Protein AF-A0A7I8JFH0-F1 (afdb_monomer)

Organism: Spirodela intermedia (NCBI:txid51605)

Solvent-accessible surface area (backbone atoms only — not comparable to full-atom values): 8106 Å² total; per-residue (Å²): 132,79,68,86,69,37,62,52,88,82,64,81,84,86,58,100,65,55,44,38,25,31,38,61,36,78,40,70,66,58,52,53,46,24,68,74,68,25,50,64,73,68,52,59,58,54,55,73,73,48,65,92,82,71,81,42,44,40,34,38,38,36,30,33,53,36,89,57,88,92,48,84,50,47,39,46,31,40,32,38,46,77,76,81,81,81,85,65,54,41,66,42,39,79,53,87,42,65,53,77,83,42,57,84,42,61,30,75,96,51,86,56,37,38,57,82,73,56,53,65,66,33,72,44,79,64,49,72,66,52,64,75,75,109

Secondary structure (DSSP, 8-state):
--GGGSS-TT-----TT-EEEEEEES-HHHHHHHHHH---HHHHHHHHTS-TT----EEEEEEE-B-STTS-B-BEEEEEE--SS----EEEE----BGGGGTT-EEGGGTTEEGGGPPTT-B-TTHHHHHT--

Foldseek 3Di:
DPPCQAPDPPDDPDFPDEWEWEAEAQDPVVVVCCQVVLDDPLVVVLVVPDDDPPQHKYKYWYWHQYPDPPDGQIFTFIWIDRDD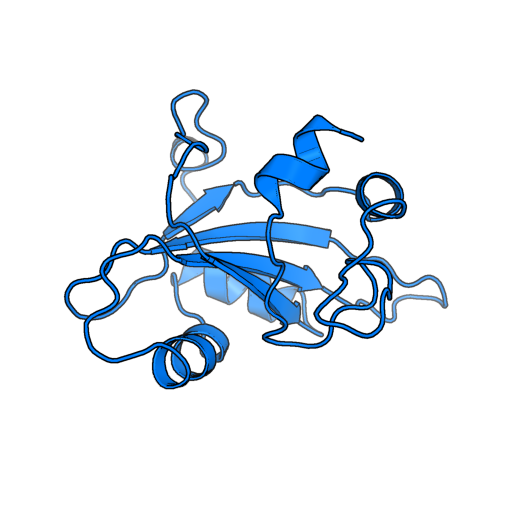DDDGIHGHHDDGDGCVLQQPQFDPVPVRHGPVPDDHGDIRPPVVVSNVVD

pLDDT: mean 72.43, std 14.59, range [30.56, 93.5]

Radius of gyration: 14.54 Å; Cα contacts (8 Å, |Δi|>4): 215; chains: 1; bounding box: 34×39×38 Å

Nearest PDB structures (foldseek):
  6zot-assembly1_A  TM=7.419E-01  e=1.649E-10  Homo sapiens
  7yyj-assembly2_B  TM=7.504E-01  e=2.585E-10  Homo sapiens
  7yyf-assembly2_B  TM=7.480E-01  e=3.134E-10  Homo sapiens
  7yz8-assembly5_E  TM=7.575E-01  e=6.770E-10  Homo sapiens
  7yyj-assembly1_A  TM=7.534E-01  e=7.697E-10  Homo sapiens

Mean predicted aligned error: 8.93 Å

InterPro domains:
  IPR007275 YTH domain [PF04146] (18-125)
  IPR007275 YTH domain [PS50882] (18-134)
  IPR007275 YTH domain [cd21134] (19-124)
  IPR045168 YTH domain containing protein [PTHR12357] (2-124)

Sequence (134 aa):
MNRDRYNRSDFRIEYKQAKFFMIKSFSEDDIHKSIKYNLDAAFCEVEARLDKGTKCPIFLLFSVNVWASGSQKDYEFLATRQVAWVLPVKWHIIKDIPNVLFSNILLENNDNKRVTASRDTQEVANFLTRLRLS

Structure (mmCIF, N/CA/C/O backbone):
data_AF-A0A7I8JFH0-F1
#
_entry.id   AF-A0A7I8JFH0-F1
#
loop_
_atom_site.group_PDB
_atom_site.id
_atom_site.type_symbol
_atom_site.label_atom_id
_atom_site.label_alt_id
_atom_site.label_comp_id
_atom_site.label_asym_id
_atom_site.label_entity_id
_atom_site.label_seq_id
_atom_site.pdbx_PDB_ins_code
_atom_site.Cartn_x
_atom_site.Cartn_y
_atom_site.Cartn_z
_atom_site.occupancy
_atom_site.B_iso_or_equiv
_atom_site.auth_seq_id
_atom_site.auth_comp_id
_atom_site.auth_asym_id
_atom_site.auth_atom_id
_atom_site.pdbx_PDB_model_num
ATOM 1 N N . MET A 1 1 ? 0.623 -22.885 -3.667 1.00 59.12 1 MET A N 1
ATOM 2 C CA . MET A 1 1 ? -0.209 -21.806 -3.086 1.00 59.12 1 MET A CA 1
ATOM 3 C C . MET A 1 1 ? -1.646 -22.023 -3.521 1.00 59.12 1 MET A C 1
ATOM 5 O O . MET A 1 1 ? -1.865 -22.216 -4.709 1.00 59.12 1 MET A O 1
ATOM 9 N N . ASN A 1 2 ? -2.603 -22.033 -2.592 1.00 63.22 2 ASN A N 1
ATOM 10 C CA . ASN A 1 2 ? -4.025 -22.046 -2.940 1.00 63.22 2 ASN A CA 1
ATOM 11 C C . ASN A 1 2 ? -4.413 -20.624 -3.394 1.00 63.22 2 ASN A C 1
ATOM 13 O O . ASN A 1 2 ? -4.383 -19.702 -2.578 1.00 63.22 2 ASN A O 1
ATOM 17 N N . ARG A 1 3 ? -4.691 -20.446 -4.694 1.00 64.12 3 ARG A N 1
ATOM 18 C CA . ARG A 1 3 ? -4.947 -19.131 -5.311 1.00 64.12 3 ARG A CA 1
ATOM 19 C C . ARG A 1 3 ? -6.308 -18.542 -4.926 1.00 64.12 3 ARG A C 1
ATOM 21 O O . ARG A 1 3 ? -6.442 -17.324 -4.939 1.00 64.12 3 ARG A O 1
ATOM 28 N N . ASP A 1 4 ? -7.253 -19.368 -4.482 1.00 70.69 4 ASP A N 1
ATOM 29 C CA . ASP A 1 4 ? -8.634 -18.967 -4.161 1.00 70.69 4 ASP A CA 1
ATOM 30 C C . ASP A 1 4 ? -8.729 -18.104 -2.889 1.00 70.69 4 ASP A C 1
ATOM 32 O O . ASP A 1 4 ? -9.782 -17.569 -2.540 1.00 70.69 4 ASP A O 1
ATOM 36 N N . ARG A 1 5 ? -7.614 -17.965 -2.161 1.00 72.75 5 ARG A N 1
ATOM 37 C CA . ARG A 1 5 ? -7.520 -17.166 -0.932 1.00 72.75 5 ARG A CA 1
ATOM 38 C C . ARG A 1 5 ? -7.247 -15.684 -1.186 1.00 72.75 5 ARG A C 1
ATOM 40 O O . ARG A 1 5 ? -7.473 -14.882 -0.279 1.00 72.75 5 ARG A O 1
ATOM 47 N N . TYR A 1 6 ? -6.771 -15.330 -2.376 1.00 78.56 6 TYR A N 1
ATOM 48 C CA . TYR A 1 6 ? -6.353 -13.976 -2.737 1.00 78.56 6 TYR A CA 1
ATOM 49 C C . TYR A 1 6 ? -7.298 -13.380 -3.779 1.00 78.56 6 TYR A C 1
ATOM 51 O O . TYR A 1 6 ? -8.026 -14.102 -4.452 1.00 78.56 6 TYR A O 1
ATOM 59 N N . ASN A 1 7 ? -7.273 -12.056 -3.933 1.00 79.50 7 ASN A N 1
ATOM 60 C CA . ASN A 1 7 ? -8.049 -11.324 -4.937 1.00 79.50 7 ASN A CA 1
ATOM 61 C C . ASN A 1 7 ? -9.562 -11.577 -4.855 1.00 79.50 7 ASN A C 1
ATOM 63 O O . ASN A 1 7 ? -10.266 -11.515 -5.863 1.00 79.50 7 ASN A O 1
ATOM 67 N N . ARG A 1 8 ? -10.062 -11.871 -3.651 1.00 80.44 8 ARG A N 1
ATOM 68 C CA . ARG A 1 8 ? -11.476 -12.153 -3.430 1.00 80.44 8 ARG A CA 1
ATOM 69 C C . ARG A 1 8 ? -12.330 -10.920 -3.729 1.00 80.44 8 ARG A C 1
ATOM 71 O O . ARG A 1 8 ? -12.034 -9.832 -3.242 1.00 80.44 8 ARG A O 1
ATOM 78 N N . SER A 1 9 ? -13.414 -11.105 -4.479 1.00 77.69 9 SER A N 1
ATOM 79 C CA . SER A 1 9 ? -14.341 -10.025 -4.848 1.00 77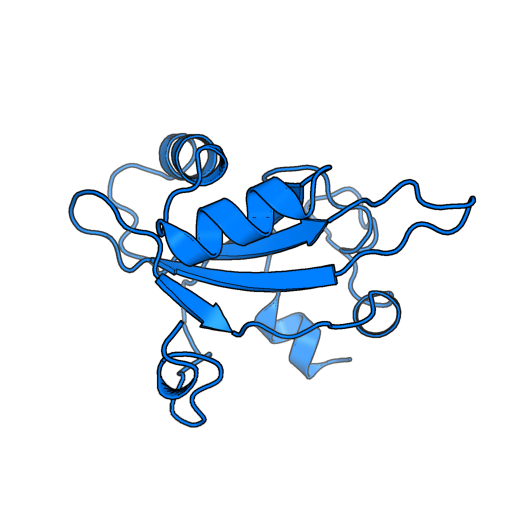.69 9 SER A CA 1
ATOM 80 C C . SER A 1 9 ? -15.095 -9.431 -3.655 1.00 77.69 9 SER A C 1
ATOM 82 O O . SER A 1 9 ? -15.523 -8.285 -3.716 1.00 77.69 9 SER A O 1
ATOM 84 N N . ASP A 1 10 ? -15.236 -10.183 -2.560 1.00 79.62 10 ASP A N 1
ATOM 85 C CA . ASP A 1 10 ? -15.881 -9.739 -1.319 1.00 79.62 10 ASP A CA 1
ATOM 86 C C . ASP A 1 10 ? -14.917 -9.042 -0.345 1.00 79.62 10 ASP A C 1
ATOM 88 O O . ASP A 1 10 ? -15.278 -8.744 0.798 1.00 79.62 10 ASP A O 1
ATOM 92 N N . PHE A 1 11 ? -13.680 -8.772 -0.772 1.00 75.88 11 PHE A N 1
ATOM 93 C CA . PHE A 1 11 ? -12.732 -8.026 0.038 1.00 75.88 11 PHE A CA 1
ATOM 94 C C . PHE A 1 11 ? -13.197 -6.579 0.224 1.00 75.88 11 PHE A C 1
ATOM 96 O O . PHE A 1 11 ? -13.245 -5.782 -0.712 1.00 75.88 11 PHE A O 1
ATOM 103 N N . ARG A 1 12 ? -13.534 -6.234 1.469 1.00 70.19 12 ARG A N 1
ATOM 104 C CA . ARG A 1 12 ? -13.920 -4.873 1.836 1.00 70.19 12 ARG A CA 1
ATOM 105 C C . ARG A 1 12 ? -12.693 -3.974 1.784 1.00 70.19 12 ARG A C 1
ATOM 107 O O . ARG A 1 12 ? -11.687 -4.286 2.404 1.00 70.19 12 ARG A O 1
ATOM 114 N N . ILE A 1 13 ? -12.816 -2.851 1.087 1.00 66.25 13 ILE A N 1
ATOM 115 C CA . ILE A 1 13 ? -11.789 -1.802 1.025 1.00 66.25 13 ILE A CA 1
ATOM 116 C C . ILE A 1 13 ? -12.214 -0.529 1.760 1.00 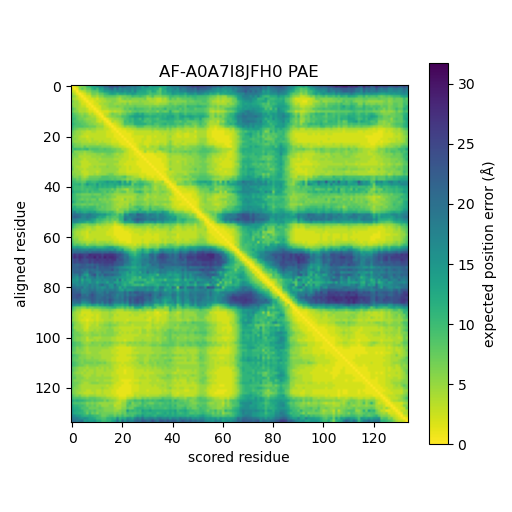66.25 13 ILE A C 1
ATOM 118 O O . ILE A 1 13 ? -11.423 0.390 1.889 1.00 66.25 13 ILE A O 1
ATOM 122 N N . GLU A 1 14 ? -13.445 -0.454 2.265 1.00 69.19 14 GLU A N 1
ATOM 123 C CA . GLU A 1 14 ? -13.950 0.727 2.967 1.00 69.19 14 GLU A CA 1
ATOM 124 C C . GLU A 1 14 ? -13.721 0.617 4.471 1.00 69.19 14 GLU A C 1
ATOM 126 O O . GLU A 1 14 ? -14.409 -0.118 5.182 1.00 69.19 14 GLU A O 1
ATOM 131 N N . TYR A 1 15 ? -12.760 1.390 4.964 1.00 71.69 15 TYR A N 1
ATOM 132 C CA . TYR A 1 15 ? -12.433 1.457 6.380 1.00 71.69 15 TYR A CA 1
ATOM 133 C C . TYR A 1 15 ? -12.328 2.915 6.813 1.00 71.69 15 TYR A C 1
ATOM 135 O O . TYR A 1 15 ? -11.523 3.666 6.274 1.00 71.69 15 TYR A O 1
ATOM 143 N N . LYS A 1 16 ? -13.109 3.308 7.827 1.00 70.81 16 LYS A N 1
ATOM 144 C CA . LYS A 1 16 ? -13.154 4.699 8.316 1.00 70.81 16 LYS A CA 1
ATOM 145 C C . LYS A 1 16 ? -11.822 5.203 8.887 1.00 70.81 16 LYS A C 1
ATOM 147 O O . LYS A 1 16 ? -11.606 6.404 8.923 1.00 70.81 16 LYS A O 1
ATOM 152 N N . GLN A 1 17 ? -10.974 4.301 9.382 1.00 78.31 17 GLN A N 1
ATOM 153 C CA . GLN A 1 17 ? -9.741 4.642 10.104 1.00 78.31 17 GLN A CA 1
ATOM 154 C C . GLN A 1 17 ? -8.532 3.818 9.638 1.00 78.31 17 GLN A C 1
ATOM 156 O O . GLN A 1 17 ? -7.549 3.729 10.363 1.00 78.31 17 GLN A O 1
ATOM 161 N N . ALA A 1 18 ? -8.601 3.164 8.473 1.00 80.44 18 ALA A N 1
ATOM 162 C CA . ALA A 1 18 ? -7.479 2.349 8.012 1.00 80.44 18 ALA A CA 1
ATOM 163 C C . ALA A 1 18 ? -6.234 3.190 7.727 1.00 80.44 18 ALA A C 1
ATOM 165 O O . ALA A 1 18 ? -6.331 4.283 7.168 1.00 80.44 18 ALA A O 1
ATOM 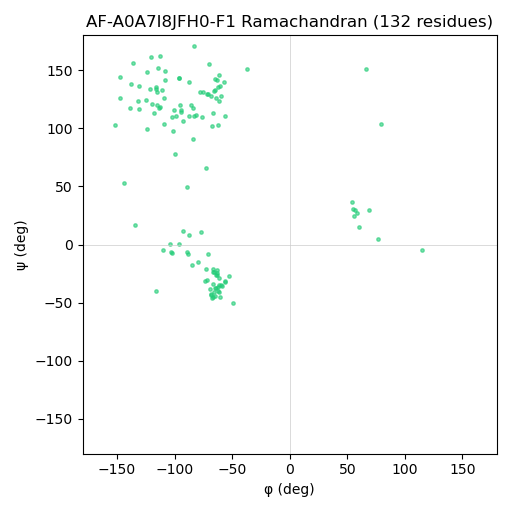166 N N . LYS A 1 19 ? -5.072 2.627 8.059 1.00 84.56 19 LYS A N 1
ATOM 167 C CA . LYS A 1 19 ? -3.764 3.204 7.746 1.00 84.56 19 LYS A CA 1
ATOM 168 C C . LYS A 1 19 ? -3.080 2.387 6.660 1.00 84.56 19 LYS A C 1
ATOM 170 O O . LYS A 1 19 ? -3.177 1.161 6.665 1.00 84.56 19 LYS A O 1
ATOM 175 N N . PHE A 1 20 ? -2.393 3.068 5.753 1.00 86.19 20 PHE A N 1
ATOM 176 C CA . PHE A 1 20 ? -1.700 2.473 4.612 1.00 86.19 20 PHE A CA 1
ATOM 177 C C . PHE A 1 20 ? -0.224 2.842 4.683 1.00 86.19 20 PHE A C 1
ATOM 179 O O . PHE A 1 20 ? 0.097 4.008 4.898 1.00 86.19 20 PHE A O 1
ATOM 186 N N . PHE A 1 21 ? 0.661 1.872 4.482 1.00 87.50 21 PHE A N 1
ATOM 187 C CA . PHE A 1 21 ? 2.106 2.076 4.498 1.00 87.50 21 PHE A CA 1
ATOM 188 C C . PHE A 1 21 ? 2.743 1.445 3.269 1.00 87.50 21 PHE A C 1
ATOM 190 O O . PHE A 1 21 ? 2.409 0.320 2.914 1.00 87.50 21 PHE A O 1
ATOM 197 N N . MET A 1 22 ? 3.668 2.156 2.635 1.00 88.06 22 MET A N 1
ATOM 198 C CA . MET A 1 22 ? 4.505 1.621 1.568 1.00 88.06 22 MET A CA 1
ATOM 199 C C . MET A 1 22 ? 5.585 0.718 2.166 1.00 88.06 22 MET A C 1
ATOM 201 O O . MET A 1 22 ? 6.280 1.148 3.078 1.00 88.06 22 MET A O 1
ATOM 205 N N . ILE A 1 23 ? 5.764 -0.486 1.630 1.00 86.75 23 ILE A N 1
ATOM 206 C CA . ILE A 1 23 ? 6.888 -1.378 1.924 1.00 86.75 23 ILE A CA 1
ATOM 207 C C . ILE A 1 23 ? 7.729 -1.505 0.657 1.00 86.75 23 ILE A C 1
ATOM 209 O O . ILE A 1 23 ? 7.237 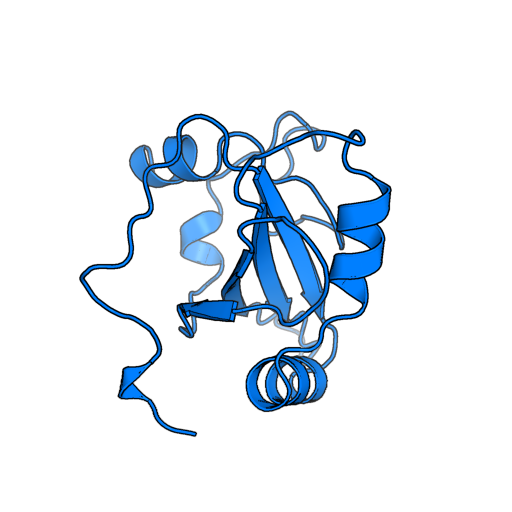-1.966 -0.371 1.00 86.75 23 ILE A O 1
ATOM 213 N N . LYS A 1 24 ? 8.989 -1.077 0.691 1.00 84.44 24 LYS A N 1
ATOM 214 C CA . LYS A 1 24 ? 9.895 -1.129 -0.462 1.00 84.44 24 LYS A CA 1
ATOM 215 C C . LYS A 1 24 ? 10.798 -2.351 -0.337 1.00 84.44 24 LYS A C 1
ATOM 217 O O . LYS A 1 24 ? 11.698 -2.376 0.493 1.00 84.44 24 LYS A O 1
ATOM 222 N N . SER A 1 25 ? 10.594 -3.343 -1.201 1.00 82.31 25 SER A N 1
ATOM 223 C CA . SER A 1 25 ? 11.501 -4.492 -1.299 1.00 82.31 25 SER A CA 1
ATOM 224 C C . SER A 1 25 ? 12.510 -4.282 -2.426 1.00 82.31 25 SER A C 1
ATOM 226 O O . SER A 1 25 ? 12.166 -3.766 -3.485 1.00 82.31 25 SER A O 1
ATOM 228 N N . PHE A 1 26 ? 13.751 -4.720 -2.235 1.00 77.44 26 PHE A N 1
ATOM 229 C CA . PHE A 1 26 ? 14.759 -4.785 -3.305 1.00 77.44 26 PHE A CA 1
ATOM 230 C C . PHE A 1 26 ? 14.845 -6.179 -3.943 1.00 77.44 26 PHE A C 1
ATOM 232 O O . PHE A 1 26 ? 15.653 -6.409 -4.839 1.00 77.44 26 PHE A O 1
ATOM 239 N N . SER A 1 27 ? 14.026 -7.116 -3.465 1.00 79.50 27 SER A N 1
ATOM 240 C CA . SER A 1 27 ? 14.114 -8.535 -3.778 1.00 79.50 27 SER A CA 1
ATOM 241 C C . SER A 1 27 ? 12.720 -9.109 -4.000 1.00 79.50 27 SER A C 1
ATOM 243 O O . SER A 1 27 ? 11.875 -9.133 -3.099 1.00 79.50 27 SER A O 1
ATOM 245 N N . GLU A 1 28 ? 12.478 -9.595 -5.213 1.00 78.81 28 GLU A N 1
ATOM 246 C CA . GLU A 1 28 ? 11.268 -10.353 -5.534 1.00 78.81 28 GLU A CA 1
ATOM 247 C C . GLU A 1 28 ? 11.184 -11.635 -4.689 1.00 78.81 28 GLU A C 1
ATOM 249 O O . GLU A 1 28 ? 10.111 -12.000 -4.210 1.00 78.81 28 GLU A O 1
ATOM 254 N N . ASP A 1 29 ? 12.329 -12.263 -4.399 1.00 80.12 29 ASP A N 1
ATOM 255 C CA . ASP A 1 29 ? 12.398 -13.441 -3.533 1.00 80.12 29 ASP A CA 1
ATOM 256 C C . ASP A 1 29 ? 11.877 -13.157 -2.121 1.00 80.12 29 ASP A C 1
ATOM 258 O O . ASP A 1 29 ? 11.249 -14.025 -1.509 1.00 80.12 29 ASP A O 1
ATOM 262 N N . ASP A 1 30 ? 12.094 -11.949 -1.600 1.00 78.50 30 ASP A N 1
ATOM 263 C CA . ASP A 1 30 ? 11.601 -11.574 -0.274 1.00 78.50 30 ASP A CA 1
ATOM 264 C C . ASP A 1 30 ? 10.083 -11.352 -0.279 1.00 78.50 30 ASP A C 1
ATOM 266 O O . ASP A 1 30 ? 9.413 -11.725 0.686 1.00 78.50 30 ASP A O 1
ATOM 270 N N . ILE A 1 31 ? 9.510 -10.888 -1.397 1.00 79.69 31 ILE A N 1
ATOM 271 C CA . ILE A 1 31 ? 8.052 -10.867 -1.599 1.00 79.69 31 ILE A CA 1
ATOM 272 C C . ILE A 1 31 ? 7.495 -12.291 -1.685 1.00 79.69 31 ILE A C 1
ATOM 274 O O . ILE A 1 31 ? 6.511 -12.632 -1.030 1.00 79.69 31 ILE A O 1
ATOM 278 N N . HIS A 1 32 ? 8.138 -13.181 -2.437 1.00 80.81 32 HIS A N 1
ATOM 279 C CA . HIS A 1 32 ? 7.691 -14.569 -2.532 1.00 80.81 32 HIS A CA 1
ATOM 280 C C . HIS A 1 32 ? 7.731 -15.291 -1.182 1.00 80.81 32 HIS A C 1
ATOM 282 O O . HIS A 1 32 ? 6.796 -16.027 -0.838 1.00 80.81 32 HIS A O 1
ATOM 288 N N . LYS A 1 33 ? 8.784 -15.068 -0.388 1.00 81.06 33 LYS A N 1
ATOM 289 C CA . LYS A 1 33 ? 8.888 -15.597 0.976 1.00 81.06 33 LYS A CA 1
ATOM 290 C C . LYS A 1 33 ? 7.816 -14.999 1.883 1.00 81.06 33 LYS A C 1
ATOM 292 O O . LYS A 1 33 ? 7.178 -15.761 2.609 1.00 81.06 33 LYS A O 1
ATOM 297 N N . SER A 1 34 ? 7.567 -13.692 1.825 1.00 79.06 34 SER A N 1
ATOM 298 C CA . SER A 1 34 ? 6.563 -13.052 2.680 1.00 79.06 34 SER A CA 1
ATOM 299 C C . SER A 1 34 ? 5.139 -13.506 2.356 1.00 79.06 34 SER A C 1
ATOM 301 O O . SER A 1 34 ? 4.354 -13.723 3.278 1.00 79.06 34 SER A O 1
ATOM 303 N N . ILE A 1 35 ? 4.812 -13.784 1.089 1.00 79.25 35 ILE A N 1
ATOM 304 C CA . ILE A 1 35 ? 3.532 -14.407 0.700 1.00 79.25 35 ILE A CA 1
ATOM 305 C C . ILE A 1 35 ? 3.460 -15.863 1.179 1.00 79.25 35 ILE A C 1
ATOM 307 O O . ILE A 1 35 ? 2.434 -16.309 1.696 1.00 79.25 35 ILE A O 1
ATOM 311 N N . LYS A 1 36 ? 4.544 -16.633 1.015 1.00 80.62 36 LYS A N 1
ATOM 312 C CA . LYS A 1 36 ? 4.577 -18.064 1.358 1.00 80.62 36 LYS A CA 1
ATOM 313 C C . LYS A 1 36 ? 4.487 -18.311 2.862 1.00 80.62 36 LYS A C 1
ATOM 315 O O . LYS A 1 36 ? 3.787 -19.232 3.282 1.00 80.62 36 LYS A O 1
ATOM 320 N N . TYR A 1 37 ? 5.204 -17.517 3.648 1.00 75.06 37 TYR A N 1
ATOM 321 C CA . TYR A 1 37 ? 5.322 -17.693 5.094 1.00 75.06 37 TYR A CA 1
ATOM 322 C C . TYR A 1 37 ? 4.442 -16.722 5.887 1.00 75.06 37 TYR A C 1
ATOM 324 O O . TYR A 1 37 ? 4.302 -16.895 7.093 1.00 75.06 37 TYR A O 1
ATOM 332 N N . ASN A 1 38 ? 3.795 -15.755 5.223 1.00 70.88 38 ASN A N 1
ATOM 333 C CA . ASN A 1 38 ? 3.010 -14.690 5.854 1.00 70.88 38 ASN A CA 1
ATOM 334 C C . ASN A 1 38 ? 3.817 -13.904 6.914 1.00 70.88 38 ASN A C 1
ATOM 336 O O . ASN A 1 38 ? 3.297 -13.512 7.964 1.00 70.88 38 ASN A O 1
ATOM 340 N N . LEU A 1 39 ? 5.109 -13.712 6.636 1.00 64.75 39 LEU A N 1
ATOM 341 C CA . LEU A 1 39 ? 6.077 -13.025 7.488 1.00 64.75 39 LEU A CA 1
ATOM 342 C C . LEU A 1 39 ? 6.575 -11.774 6.778 1.00 64.75 39 LEU A C 1
ATOM 344 O O . LEU A 1 39 ? 6.943 -11.850 5.611 1.00 64.75 39 LEU A O 1
ATOM 348 N N . ASP A 1 40 ? 6.648 -10.660 7.497 1.00 67.06 40 ASP A N 1
ATOM 349 C CA . ASP A 1 40 ? 7.370 -9.482 7.033 1.00 67.06 40 ASP A CA 1
ATOM 350 C C . ASP A 1 40 ? 7.969 -8.726 8.225 1.00 67.06 40 ASP A C 1
ATOM 352 O O . ASP A 1 40 ? 7.263 -8.394 9.179 1.00 67.06 40 ASP A O 1
ATOM 356 N N . ALA A 1 41 ? 9.279 -8.486 8.174 1.00 67.38 41 ALA A N 1
ATOM 357 C CA . ALA A 1 41 ? 10.011 -7.747 9.195 1.00 67.38 41 ALA A CA 1
ATOM 358 C C . ALA A 1 41 ? 9.689 -6.245 9.159 1.00 67.38 41 ALA A C 1
ATOM 360 O O . ALA A 1 41 ? 9.652 -5.617 10.218 1.00 67.38 41 ALA A O 1
ATOM 361 N N . ALA A 1 42 ? 9.377 -5.687 7.982 1.00 67.44 42 ALA A N 1
ATOM 362 C CA . ALA A 1 42 ? 9.010 -4.278 7.838 1.00 67.44 42 ALA A CA 1
ATOM 363 C C . ALA A 1 42 ? 7.705 -3.951 8.588 1.00 67.44 42 ALA A C 1
ATOM 365 O O . ALA A 1 42 ? 7.503 -2.841 9.080 1.00 67.44 42 ALA A O 1
ATOM 366 N N . PHE A 1 43 ? 6.836 -4.950 8.779 1.00 68.25 43 PHE A N 1
ATOM 367 C CA . PHE A 1 43 ? 5.635 -4.794 9.594 1.00 68.25 43 PHE A CA 1
ATOM 368 C C . PHE A 1 43 ? 5.948 -4.539 11.078 1.00 68.25 43 PHE A C 1
ATOM 370 O O . PHE A 1 43 ? 5.250 -3.744 11.704 1.00 68.25 43 PHE A O 1
ATOM 377 N N . CYS A 1 44 ? 6.986 -5.167 11.646 1.00 71.44 44 CYS A N 1
ATOM 378 C CA . CYS A 1 44 ? 7.384 -4.919 13.037 1.00 71.44 44 CYS A CA 1
ATOM 379 C C . CYS A 1 44 ? 7.805 -3.457 13.245 1.00 71.44 44 CYS A C 1
ATOM 381 O O . CYS A 1 44 ? 7.497 -2.865 14.279 1.00 71.44 44 CYS A O 1
ATOM 383 N N . GLU A 1 45 ? 8.467 -2.862 12.250 1.00 7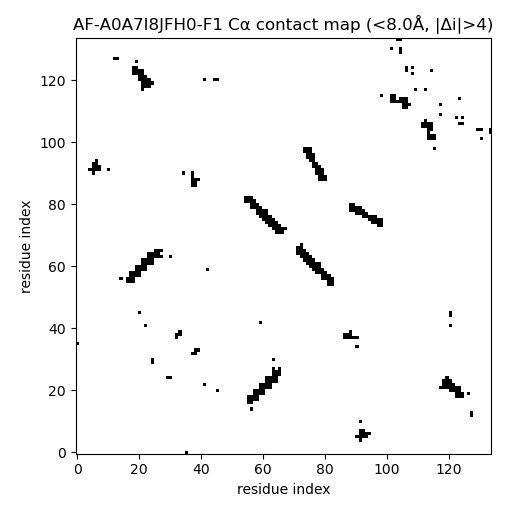3.75 45 GLU A N 1
ATOM 384 C CA . GLU A 1 45 ? 8.840 -1.447 12.267 1.00 73.75 45 GLU A CA 1
ATOM 385 C C . GLU A 1 45 ? 7.608 -0.537 12.189 1.00 73.75 45 GLU A C 1
ATOM 387 O O . GLU A 1 45 ? 7.473 0.392 12.986 1.00 73.75 45 GLU A O 1
ATOM 392 N N . VAL A 1 46 ? 6.665 -0.834 11.287 1.00 74.25 46 VAL A N 1
ATOM 393 C CA . VAL A 1 46 ? 5.396 -0.095 11.188 1.00 74.25 46 VAL A CA 1
ATOM 394 C C . VAL A 1 46 ? 4.593 -0.201 12.490 1.00 74.25 46 VAL A C 1
ATOM 396 O O . VAL A 1 46 ? 4.106 0.812 12.984 1.00 74.25 46 VAL A O 1
ATOM 399 N N . GLU A 1 47 ? 4.482 -1.393 13.086 1.00 72.94 47 GLU A N 1
ATOM 400 C CA . GLU A 1 47 ? 3.758 -1.612 14.346 1.00 72.94 47 GLU A CA 1
ATOM 401 C C . GLU A 1 47 ? 4.375 -0.830 15.511 1.00 72.94 47 GLU A C 1
ATOM 403 O O . GLU A 1 47 ? 3.641 -0.233 16.298 1.00 72.94 47 GLU A O 1
ATOM 408 N N . ALA A 1 48 ? 5.707 -0.760 15.592 1.00 76.44 48 ALA A N 1
ATOM 409 C CA . ALA A 1 48 ? 6.403 0.018 16.616 1.00 76.44 48 ALA A CA 1
ATOM 410 C C . ALA A 1 48 ? 6.126 1.532 16.524 1.00 76.44 48 ALA A C 1
ATOM 412 O O . ALA A 1 48 ? 6.233 2.234 17.530 1.00 76.44 48 ALA A O 1
ATOM 413 N N . ARG A 1 49 ? 5.758 2.033 15.335 1.00 74.88 49 ARG A N 1
ATOM 414 C CA . ARG A 1 49 ? 5.427 3.446 15.079 1.00 74.88 49 ARG A CA 1
ATOM 415 C C . ARG A 1 49 ? 3.949 3.775 15.302 1.00 74.88 49 ARG A C 1
ATOM 417 O O . ARG A 1 49 ? 3.574 4.942 15.220 1.00 74.88 49 ARG A O 1
ATOM 424 N N . LEU A 1 50 ? 3.101 2.780 15.560 1.00 74.00 50 LEU A N 1
ATOM 425 C CA . LEU A 1 50 ? 1.683 2.997 15.835 1.00 74.00 50 LEU A CA 1
ATOM 426 C C . LEU A 1 50 ? 1.443 3.247 17.323 1.00 74.00 50 LEU A C 1
ATOM 428 O O . LEU A 1 50 ? 1.994 2.561 18.185 1.00 74.00 50 LEU A O 1
ATOM 432 N N . ASP A 1 51 ? 0.550 4.189 17.627 1.00 69.06 51 ASP A N 1
ATOM 433 C CA . ASP A 1 51 ? 0.159 4.456 19.007 1.00 69.06 51 ASP A CA 1
ATOM 434 C C . ASP A 1 51 ? -0.449 3.201 19.638 1.00 69.06 51 ASP A C 1
ATOM 436 O O . ASP A 1 51 ? -1.390 2.595 19.098 1.00 69.06 51 ASP A O 1
ATOM 440 N N . LYS A 1 52 ? 0.084 2.822 20.807 1.00 62.78 52 LYS A N 1
ATOM 441 C CA . LYS A 1 52 ? -0.403 1.692 21.604 1.00 62.78 52 LYS A CA 1
ATOM 442 C C . LYS A 1 52 ? -1.890 1.900 21.895 1.00 62.78 52 LYS A C 1
ATOM 444 O O . LYS A 1 52 ? -2.261 2.784 22.658 1.00 62.78 52 LYS A O 1
ATOM 449 N N . GLY A 1 53 ? -2.740 1.073 21.286 1.00 56.06 53 GLY A N 1
ATOM 450 C CA . GLY A 1 53 ? -4.199 1.155 21.426 1.00 56.06 53 GLY A CA 1
ATOM 451 C C . GLY A 1 53 ? -4.952 1.512 20.143 1.00 56.06 53 GLY A C 1
ATOM 452 O O . GLY A 1 53 ? -6.183 1.451 20.140 1.00 56.06 53 GLY A O 1
ATOM 453 N N . THR A 1 54 ? -4.255 1.809 19.041 1.00 58.44 54 THR A N 1
ATOM 454 C CA . THR A 1 54 ? -4.900 2.031 17.741 1.00 58.44 54 THR A CA 1
ATOM 455 C C . THR A 1 54 ? -5.507 0.723 17.219 1.00 58.44 54 THR A C 1
ATOM 457 O O . THR A 1 54 ? -4.812 -0.140 16.689 1.00 58.44 54 THR A O 1
ATOM 460 N N . LYS A 1 55 ? -6.829 0.565 17.352 1.00 68.38 55 LYS A N 1
ATOM 461 C CA . LYS A 1 55 ? -7.591 -0.579 16.817 1.00 68.38 55 LYS A CA 1
ATOM 462 C C . LYS A 1 55 ? -8.071 -0.318 15.390 1.00 68.38 55 LYS A C 1
ATOM 464 O O . LYS A 1 55 ? -9.253 -0.479 15.091 1.00 68.38 55 LYS A O 1
ATOM 469 N N . CYS A 1 56 ? -7.176 0.123 14.511 1.00 74.75 56 CYS A N 1
ATOM 470 C CA . CYS A 1 56 ? -7.513 0.306 13.106 1.00 74.75 56 CYS A CA 1
ATOM 471 C C . CYS A 1 56 ? -6.853 -0.760 12.224 1.00 74.75 56 CYS A C 1
ATOM 473 O O . CYS A 1 56 ? -5.764 -1.239 12.545 1.00 74.75 56 CYS A O 1
ATOM 475 N N . PRO A 1 57 ? -7.483 -1.140 11.103 1.00 78.38 57 PRO A N 1
ATOM 476 C CA . PRO A 1 57 ? -6.834 -1.978 10.106 1.00 78.38 57 PRO A CA 1
ATOM 477 C C . PRO A 1 57 ? -5.590 -1.294 9.530 1.00 78.38 57 PRO A C 1
ATOM 479 O O . PRO A 1 57 ? -5.623 -0.104 9.208 1.00 78.38 57 PRO A O 1
ATOM 482 N N . ILE A 1 58 ? -4.507 -2.056 9.395 1.00 80.19 58 ILE A N 1
ATOM 483 C CA . ILE A 1 58 ? -3.260 -1.597 8.776 1.00 80.19 58 ILE A CA 1
ATOM 484 C C . ILE A 1 58 ? -3.092 -2.343 7.462 1.00 80.19 58 ILE A C 1
ATOM 486 O O . ILE A 1 58 ? -3.242 -3.568 7.417 1.00 80.19 58 ILE A O 1
ATOM 490 N N . PHE A 1 59 ? -2.771 -1.593 6.420 1.00 82.44 59 PHE A N 1
ATOM 491 C CA . PHE A 1 59 ? -2.520 -2.073 5.076 1.00 82.44 59 PHE A CA 1
ATOM 492 C C . PHE A 1 59 ? -1.076 -1.781 4.693 1.00 82.44 59 PHE A C 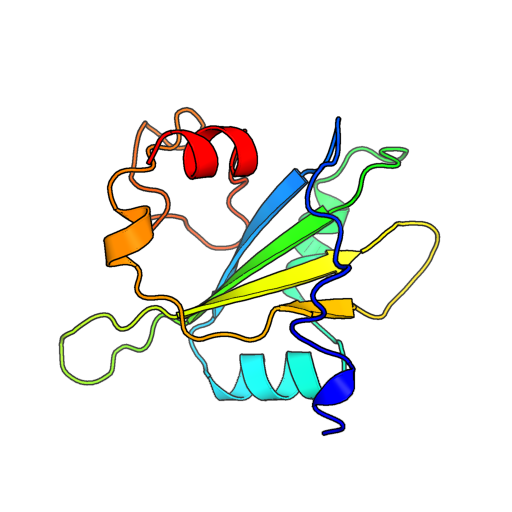1
ATOM 494 O O . PHE A 1 59 ? -0.589 -0.671 4.896 1.00 82.44 59 PHE A O 1
ATOM 501 N N . LEU A 1 60 ? -0.414 -2.775 4.120 1.00 84.62 60 LEU A N 1
ATOM 502 C CA . LEU A 1 60 ? 0.926 -2.665 3.568 1.00 84.62 60 LEU A CA 1
ATOM 503 C C . LEU A 1 60 ? 0.833 -2.738 2.045 1.00 84.62 60 LEU A C 1
ATOM 505 O O . LEU A 1 60 ? 0.244 -3.681 1.516 1.00 84.62 60 LEU A O 1
ATOM 509 N N . LEU A 1 61 ? 1.398 -1.738 1.378 1.00 85.31 61 LEU A N 1
ATOM 510 C CA . LEU A 1 61 ? 1.534 -1.612 -0.067 1.00 85.31 61 LEU A CA 1
ATOM 511 C C . LEU A 1 61 ? 2.969 -1.990 -0.423 1.00 85.31 61 LEU A C 1
ATOM 513 O O . LEU A 1 61 ? 3.881 -1.187 -0.261 1.00 85.31 61 LEU A O 1
ATOM 517 N N . PHE A 1 62 ? 3.197 -3.224 -0.844 1.00 84.25 62 PHE A N 1
ATOM 518 C CA . PHE A 1 62 ? 4.526 -3.687 -1.227 1.00 84.25 62 PHE A CA 1
ATOM 519 C C . PHE A 1 62 ? 4.867 -3.182 -2.608 1.00 84.25 62 PHE A C 1
ATOM 521 O O . PHE A 1 62 ? 4.074 -3.380 -3.512 1.00 84.25 62 PHE A O 1
ATOM 528 N N . SER A 1 63 ? 6.050 -2.607 -2.774 1.00 81.56 63 SER A N 1
ATOM 529 C CA . SER A 1 63 ? 6.598 -2.180 -4.049 1.00 81.56 63 SER A CA 1
ATOM 530 C C . SER A 1 63 ? 8.024 -2.689 -4.203 1.00 81.56 63 SER A C 1
ATOM 532 O O . SER A 1 63 ? 8.905 -2.327 -3.422 1.00 81.56 63 SER A O 1
ATOM 534 N N . VAL A 1 64 ? 8.258 -3.554 -5.191 1.00 76.06 64 VAL A N 1
ATOM 535 C CA . VAL A 1 64 ? 9.609 -4.061 -5.473 1.00 76.06 64 VAL A CA 1
ATOM 536 C C . VAL A 1 64 ? 10.351 -3.068 -6.350 1.00 76.06 64 VAL A C 1
ATOM 538 O O . VAL A 1 64 ? 9.946 -2.871 -7.480 1.00 76.06 64 VAL A O 1
ATOM 541 N N . ASN A 1 65 ? 11.449 -2.490 -5.875 1.00 67.94 65 ASN A N 1
ATOM 542 C CA . ASN A 1 65 ? 12.368 -1.734 -6.720 1.00 67.94 65 ASN A CA 1
ATOM 543 C C . ASN A 1 65 ? 13.343 -2.712 -7.382 1.00 67.94 65 ASN A C 1
ATOM 545 O O . ASN A 1 65 ? 14.399 -3.009 -6.819 1.00 67.94 65 ASN A O 1
ATOM 549 N N . VAL A 1 66 ? 13.020 -3.216 -8.573 1.00 54.09 66 VAL A N 1
ATOM 550 C CA . VAL A 1 66 ? 13.983 -4.035 -9.321 1.00 54.09 66 VAL A CA 1
ATOM 551 C C . VAL A 1 66 ? 14.854 -3.114 -10.177 1.00 54.09 66 VAL A C 1
ATOM 553 O O . VAL A 1 66 ? 14.391 -2.558 -11.175 1.00 54.09 66 VAL A O 1
ATOM 556 N N . TRP A 1 67 ? 16.141 -2.982 -9.832 1.00 49.47 67 TRP A N 1
ATOM 557 C CA . TRP A 1 67 ? 17.170 -2.489 -10.761 1.00 49.47 67 TRP A CA 1
ATOM 558 C C . TRP A 1 67 ? 17.453 -3.581 -11.803 1.00 49.47 67 TRP A C 1
ATOM 560 O O . TRP A 1 67 ? 18.514 -4.193 -11.847 1.00 49.47 67 TRP A O 1
ATOM 570 N N . ALA A 1 68 ? 16.467 -3.897 -12.632 1.00 42.78 68 ALA A N 1
ATOM 571 C CA . ALA A 1 68 ? 16.679 -4.723 -13.805 1.00 42.78 68 ALA A CA 1
ATOM 572 C C . ALA A 1 68 ? 16.709 -3.777 -15.003 1.00 42.78 68 ALA A C 1
ATOM 574 O O . ALA A 1 68 ? 15.689 -3.212 -15.396 1.00 42.78 68 ALA A O 1
ATOM 575 N N . SER A 1 69 ? 17.890 -3.606 -15.598 1.00 43.28 69 SER A N 1
ATOM 576 C CA . SER A 1 69 ? 18.083 -3.020 -16.937 1.00 43.28 69 SER A CA 1
ATOM 577 C C . SER A 1 69 ? 17.784 -1.520 -17.141 1.00 43.28 69 SER A C 1
ATOM 579 O O . SER A 1 69 ? 17.443 -1.117 -18.246 1.00 43.28 69 SER A O 1
ATOM 581 N N . GLY A 1 70 ? 17.942 -0.663 -16.124 1.00 43.22 70 GLY A N 1
ATOM 582 C CA . GLY A 1 70 ? 17.822 0.800 -16.300 1.00 43.22 70 GLY A CA 1
ATOM 583 C C . GLY A 1 70 ? 16.385 1.330 -16.411 1.00 43.22 70 GLY A C 1
ATOM 584 O O . GLY A 1 70 ? 16.179 2.528 -16.583 1.00 43.22 70 GLY A O 1
ATOM 585 N N . SER A 1 71 ? 15.387 0.460 -16.251 1.00 41.22 71 SER A N 1
ATOM 586 C CA . SER A 1 71 ? 13.982 0.821 -16.066 1.00 41.22 71 SER A CA 1
ATOM 587 C C . SER A 1 71 ? 13.526 0.319 -14.700 1.00 41.22 71 SER A C 1
ATOM 589 O O . SER A 1 71 ? 13.465 -0.891 -14.484 1.00 41.22 71 SER A O 1
ATOM 591 N N . GLN A 1 72 ? 13.221 1.236 -13.784 1.00 42.47 72 GLN A N 1
ATOM 592 C CA . GLN A 1 72 ? 12.647 0.918 -12.479 1.00 42.47 72 GLN A CA 1
ATOM 593 C C . GLN A 1 72 ? 11.275 0.255 -12.694 1.00 42.47 72 GLN A C 1
ATOM 595 O O . GLN A 1 72 ? 10.311 0.916 -13.082 1.00 42.47 72 GLN A O 1
ATOM 600 N N . LYS A 1 73 ? 11.216 -1.074 -12.538 1.00 46.03 73 LYS A N 1
ATOM 601 C CA . LYS A 1 73 ? 9.963 -1.834 -12.542 1.00 46.03 73 LYS A CA 1
ATOM 602 C C . LYS A 1 73 ? 9.523 -1.999 -11.102 1.00 46.03 73 LYS A C 1
ATOM 604 O O . LYS A 1 73 ? 10.195 -2.689 -10.342 1.00 46.03 73 LYS A O 1
ATOM 609 N N . ASP A 1 74 ? 8.401 -1.368 -10.793 1.00 51.53 74 ASP A N 1
ATOM 610 C CA . ASP A 1 74 ? 7.795 -1.342 -9.473 1.00 51.53 74 ASP A CA 1
ATOM 611 C C . ASP A 1 74 ? 6.441 -2.060 -9.526 1.00 51.53 74 ASP A C 1
ATOM 613 O O . ASP A 1 74 ? 5.632 -1.791 -10.419 1.00 51.53 74 ASP A O 1
ATOM 617 N N . TYR A 1 75 ? 6.213 -2.979 -8.585 1.00 51.41 75 TYR A N 1
ATOM 618 C CA . TYR A 1 75 ? 5.018 -3.834 -8.516 1.00 51.41 75 TYR A CA 1
ATOM 619 C C . TYR A 1 75 ? 4.266 -3.608 -7.211 1.00 51.41 75 TYR A C 1
ATOM 621 O O . TYR A 1 75 ? 4.867 -3.846 -6.174 1.00 51.41 75 TYR A O 1
ATOM 629 N N . GLU A 1 76 ? 2.993 -3.196 -7.238 1.00 52.41 76 GLU A N 1
ATOM 630 C CA . GLU A 1 76 ? 2.223 -2.901 -6.016 1.00 52.41 76 GLU A CA 1
ATOM 631 C C . GLU A 1 76 ? 1.357 -4.076 -5.514 1.00 52.41 76 GLU A C 1
ATOM 633 O O . GLU A 1 76 ? 0.433 -4.499 -6.206 1.00 52.41 76 GLU A O 1
ATOM 638 N N . PHE A 1 77 ? 1.583 -4.561 -4.286 1.00 55.88 77 PHE A N 1
ATOM 639 C CA . PHE A 1 77 ? 0.775 -5.622 -3.659 1.00 55.88 77 PHE A CA 1
ATOM 640 C C . PHE A 1 77 ? 0.179 -5.200 -2.303 1.00 55.88 77 PHE A C 1
ATOM 642 O O . PHE A 1 77 ? 0.815 -4.460 -1.563 1.00 55.88 77 PHE A O 1
ATOM 649 N N . LEU A 1 78 ? -1.008 -5.706 -1.925 1.00 52.47 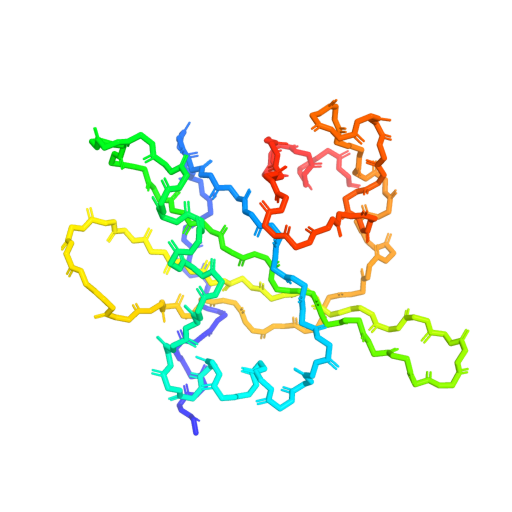78 LEU A N 1
ATOM 650 C CA . LEU A 1 78 ? -1.707 -5.306 -0.688 1.00 52.47 78 LEU A CA 1
ATOM 651 C C . LEU A 1 78 ? -1.790 -6.443 0.346 1.00 52.47 78 LEU A C 1
ATOM 653 O O . LEU A 1 78 ? -2.487 -7.449 0.137 1.00 52.47 78 LEU A O 1
ATOM 657 N N . ALA A 1 79 ? -1.189 -6.232 1.518 1.00 56.25 79 ALA A N 1
ATOM 658 C CA . ALA A 1 79 ? -1.365 -7.087 2.695 1.00 56.25 79 ALA A CA 1
ATOM 659 C C 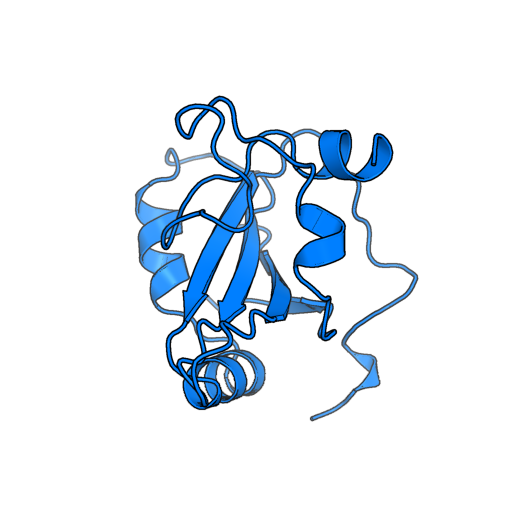. ALA A 1 79 ? -2.063 -6.344 3.844 1.00 56.25 79 ALA A C 1
ATOM 661 O O . ALA A 1 79 ? -1.959 -5.126 3.942 1.00 56.25 79 ALA A O 1
ATOM 662 N N . THR A 1 80 ? -2.797 -7.053 4.713 1.00 50.56 80 THR A N 1
ATOM 663 C CA . THR A 1 80 ? -3.562 -6.421 5.810 1.00 50.56 80 THR A CA 1
ATOM 664 C C . THR A 1 80 ? -3.431 -7.138 7.150 1.00 50.56 80 THR A C 1
ATOM 666 O O . THR A 1 80 ? -3.197 -8.351 7.195 1.00 50.56 80 THR A O 1
ATOM 669 N N . ARG A 1 81 ? -3.658 -6.396 8.248 1.00 53.31 81 ARG A N 1
ATOM 670 C CA . ARG A 1 81 ? -3.878 -6.949 9.597 1.00 53.31 81 ARG A CA 1
ATOM 671 C C . ARG A 1 81 ? -5.006 -6.225 10.349 1.00 53.31 81 ARG A C 1
ATOM 673 O O . ARG A 1 81 ? -5.083 -4.999 10.346 1.00 53.31 81 ARG A O 1
ATOM 680 N N . GLN A 1 82 ? -5.844 -6.996 11.050 1.00 41.84 82 GLN A N 1
ATOM 681 C CA . GLN A 1 82 ? -6.724 -6.524 12.131 1.00 41.84 82 GLN A CA 1
ATOM 682 C C . GLN A 1 82 ? -6.048 -6.894 13.458 1.00 41.84 82 GLN A C 1
ATOM 684 O O . GLN A 1 82 ? -5.805 -8.073 13.705 1.00 41.84 82 GLN A O 1
ATOM 689 N N . VAL A 1 83 ? -5.646 -5.921 14.280 1.00 37.16 83 VAL A N 1
ATOM 690 C CA . VAL A 1 83 ? -4.811 -6.217 15.456 1.00 37.16 83 VAL A CA 1
ATOM 691 C C . VAL A 1 83 ? -5.656 -6.608 16.668 1.00 37.16 83 VAL A C 1
ATOM 693 O O . VAL A 1 83 ? -6.411 -5.795 17.196 1.00 37.16 83 VAL A O 1
ATOM 696 N N . ALA A 1 84 ? -5.416 -7.824 17.162 1.00 30.56 84 ALA A N 1
ATOM 697 C CA . ALA A 1 84 ? -5.056 -8.069 18.556 1.00 30.56 84 ALA A CA 1
ATOM 698 C C . ALA A 1 84 ? -4.196 -9.354 18.621 1.00 30.56 84 ALA A C 1
ATOM 700 O O . ALA A 1 84 ? -4.728 -10.454 18.556 1.00 30.56 84 ALA A O 1
ATOM 701 N N . TRP A 1 85 ? -2.875 -9.166 18.767 1.00 31.33 85 TRP A N 1
ATOM 702 C CA . TRP A 1 85 ? -1.850 -10.150 19.176 1.00 31.33 85 TRP A CA 1
ATOM 703 C C . TRP A 1 85 ? -1.320 -11.150 18.128 1.00 31.33 85 TRP A C 1
ATOM 705 O O . TRP A 1 85 ? -1.921 -12.171 17.835 1.00 31.33 85 TRP A O 1
ATOM 715 N N . VAL A 1 86 ? -0.101 -10.831 17.664 1.00 41.03 86 VAL A N 1
ATOM 716 C CA . VAL A 1 86 ? 0.882 -11.653 16.928 1.00 41.03 86 VAL A CA 1
ATOM 717 C C . VAL A 1 86 ? 0.487 -12.109 15.509 1.00 41.03 86 VAL A C 1
ATOM 719 O O . VAL A 1 86 ? -0.678 -12.159 15.136 1.00 41.03 86 VAL A O 1
ATOM 722 N N . LEU A 1 87 ? 1.521 -12.295 14.685 1.00 48.91 87 LEU A N 1
ATOM 723 C CA . LEU A 1 87 ? 1.544 -12.794 13.307 1.00 48.91 87 LEU A CA 1
ATOM 724 C C . LEU A 1 87 ? 0.529 -13.921 13.012 1.00 48.91 87 LEU A C 1
ATOM 726 O O . LEU A 1 87 ? 0.251 -14.727 13.901 1.00 48.91 87 LEU A O 1
ATOM 730 N N . PRO A 1 88 ? 0.050 -14.037 11.752 1.00 61.06 88 PRO A N 1
ATOM 731 C CA . PRO A 1 88 ? 0.749 -13.572 10.548 1.00 61.06 88 PRO A CA 1
ATOM 732 C C . PRO A 1 88 ? 0.032 -12.516 9.680 1.00 61.06 88 PRO A C 1
ATOM 734 O O . PRO A 1 88 ? -1.183 -12.326 9.755 1.00 61.06 88 PRO A O 1
ATOM 737 N N . VAL A 1 89 ? 0.819 -11.830 8.837 1.00 65.00 89 VAL A N 1
ATOM 738 C CA . VAL A 1 89 ? 0.347 -10.865 7.826 1.00 65.00 89 VAL A CA 1
ATOM 739 C C . VAL A 1 89 ? -0.559 -11.590 6.832 1.00 65.00 89 VAL A C 1
ATOM 741 O O . VAL A 1 89 ? -0.145 -12.563 6.212 1.00 65.00 89 VAL A O 1
ATOM 744 N N . LYS A 1 90 ? -1.800 -11.135 6.643 1.00 75.75 90 LYS A N 1
ATOM 745 C CA . LYS A 1 90 ? -2.711 -11.776 5.691 1.00 75.75 90 LYS A CA 1
ATOM 746 C C . LYS A 1 90 ? -2.644 -11.062 4.349 1.00 75.75 90 LYS A C 1
ATOM 748 O O . LYS A 1 90 ? -3.048 -9.908 4.227 1.00 75.75 90 LYS A O 1
ATOM 753 N N . TRP A 1 91 ? -2.177 -11.764 3.326 1.00 77.25 91 TRP A N 1
ATOM 754 C CA . TRP A 1 91 ? -2.234 -11.286 1.947 1.00 77.25 91 TRP A CA 1
ATOM 755 C C . TRP A 1 91 ? -3.672 -11.331 1.433 1.00 77.25 91 TRP A C 1
ATOM 757 O O . TRP A 1 91 ? -4.352 -12.351 1.567 1.00 77.25 91 TRP A O 1
ATOM 767 N N . HIS A 1 92 ? -4.141 -10.220 0.864 1.00 78.12 92 HIS A N 1
ATOM 768 C CA . HIS A 1 92 ? -5.506 -10.101 0.344 1.00 78.12 92 HIS A CA 1
ATOM 769 C C . HIS A 1 92 ? -5.537 -9.875 -1.158 1.00 78.12 92 HIS A C 1
ATOM 771 O O . HIS A 1 92 ? -6.372 -10.476 -1.832 1.00 78.12 92 HIS A O 1
ATOM 777 N N . ILE A 1 93 ? -4.629 -9.052 -1.682 1.00 80.69 93 ILE A N 1
ATOM 778 C CA . ILE A 1 93 ? -4.520 -8.785 -3.114 1.00 80.69 93 ILE A CA 1
ATOM 779 C C . ILE A 1 93 ? -3.095 -9.101 -3.540 1.00 80.69 93 ILE A C 1
ATOM 781 O O . ILE A 1 93 ? -2.140 -8.562 -2.984 1.00 80.69 93 ILE A O 1
ATOM 785 N N . ILE A 1 94 ? -2.978 -9.977 -4.533 1.00 82.44 94 ILE A N 1
ATOM 786 C CA . ILE A 1 94 ? -1.716 -10.287 -5.196 1.00 82.44 94 ILE A CA 1
ATOM 787 C C . ILE A 1 94 ? -1.935 -10.028 -6.679 1.00 82.44 94 ILE A C 1
ATOM 789 O O . ILE A 1 94 ? -2.571 -10.839 -7.361 1.00 82.44 94 ILE A O 1
ATOM 793 N N . LYS A 1 95 ? -1.493 -8.862 -7.146 1.00 77.62 95 LYS A N 1
ATOM 794 C CA . LYS A 1 95 ? -1.610 -8.422 -8.534 1.00 77.62 95 LYS A CA 1
ATOM 795 C C . LYS A 1 95 ? -0.406 -7.569 -8.883 1.00 77.62 95 LYS A C 1
ATOM 797 O O . LYS A 1 95 ? 0.008 -6.760 -8.068 1.00 77.62 95 LYS A O 1
ATOM 802 N N . ASP A 1 96 ? 0.058 -7.695 -10.114 1.00 73.38 96 ASP A N 1
ATOM 803 C CA . ASP A 1 96 ? 1.025 -6.763 -10.672 1.00 73.38 96 ASP A CA 1
ATOM 804 C C . ASP A 1 96 ? 0.275 -5.522 -11.152 1.00 73.38 96 ASP A C 1
ATOM 806 O O . ASP A 1 96 ? -0.521 -5.589 -12.094 1.00 73.38 96 ASP A O 1
ATOM 810 N N . ILE A 1 97 ? 0.490 -4.394 -10.474 1.00 79.19 97 ILE A N 1
ATOM 811 C CA . ILE A 1 97 ? -0.132 -3.117 -10.830 1.00 79.19 97 ILE A CA 1
ATOM 812 C C . ILE A 1 97 ? 0.961 -2.135 -11.268 1.00 79.19 97 ILE A C 1
ATOM 814 O O . ILE A 1 97 ? 1.846 -1.830 -10.470 1.00 79.19 97 ILE A O 1
ATOM 818 N N . PRO A 1 98 ? 0.922 -1.623 -12.513 1.00 77.94 98 PRO A N 1
ATOM 819 C CA . PRO A 1 98 ? 1.908 -0.661 -12.990 1.00 77.94 98 PRO A CA 1
ATOM 820 C C . PRO A 1 98 ? 1.843 0.683 -12.249 1.00 77.94 98 PRO A C 1
ATOM 822 O O . PRO A 1 98 ? 0.791 1.321 -12.202 1.00 77.94 98 PRO A O 1
ATOM 825 N N . ASN A 1 99 ? 2.998 1.189 -11.804 1.00 74.75 99 ASN A N 1
ATOM 826 C CA . ASN A 1 99 ? 3.134 2.492 -11.133 1.00 74.75 99 ASN A CA 1
ATOM 827 C C . ASN A 1 99 ? 2.537 3.688 -11.889 1.00 74.75 99 ASN A C 1
ATOM 829 O O . ASN A 1 99 ? 2.170 4.686 -11.269 1.00 74.75 99 ASN A O 1
ATOM 833 N N . VAL A 1 100 ? 2.453 3.621 -13.223 1.00 79.75 100 VAL A N 1
ATOM 834 C CA . VAL A 1 100 ? 1.877 4.705 -14.036 1.00 79.75 100 VAL A CA 1
ATOM 835 C C . VAL A 1 100 ? 0.446 5.034 -13.604 1.00 79.75 100 VAL A C 1
ATOM 837 O O . VAL A 1 100 ? 0.073 6.205 -13.608 1.00 79.75 100 VAL A O 1
ATOM 840 N N . LEU A 1 101 ? -0.305 4.031 -13.135 1.00 81.00 101 LEU A N 1
ATOM 841 C CA . LEU A 1 101 ? -1.673 4.191 -12.644 1.00 81.00 101 LEU A CA 1
ATOM 842 C C . LEU A 1 101 ? -1.746 5.016 -11.352 1.00 81.00 101 LEU A C 1
ATOM 844 O O . LEU A 1 101 ? -2.757 5.653 -11.085 1.00 81.00 101 LEU A O 1
ATOM 848 N N . PHE A 1 102 ? -0.658 5.069 -10.584 1.00 82.88 102 PHE A N 1
ATOM 849 C CA . PHE A 1 102 ? -0.574 5.810 -9.325 1.00 82.88 102 PHE A CA 1
ATOM 850 C C . PHE A 1 102 ? 0.219 7.117 -9.449 1.00 82.88 102 PHE A C 1
ATOM 852 O O . PHE A 1 102 ? 0.377 7.852 -8.476 1.00 82.88 102 PHE A O 1
ATOM 859 N N . SER A 1 103 ? 0.721 7.441 -10.645 1.00 81.44 103 SER A N 1
ATOM 860 C CA . SER A 1 103 ? 1.647 8.562 -10.867 1.00 81.44 103 SER A CA 1
ATOM 861 C C . SER A 1 103 ? 1.061 9.946 -10.554 1.00 81.44 103 SER A C 1
ATOM 863 O O . SER A 1 103 ? 1.819 10.874 -10.265 1.00 81.44 103 SER A O 1
ATOM 865 N N . ASN A 1 104 ? -0.269 10.068 -10.553 1.00 85.81 104 ASN A N 1
ATOM 866 C CA . ASN A 1 104 ? -0.994 11.300 -10.231 1.00 85.81 104 ASN A CA 1
ATOM 867 C C . ASN A 1 104 ? -1.286 11.462 -8.729 1.00 85.81 104 ASN A C 1
ATOM 869 O O . ASN A 1 104 ? -1.745 12.519 -8.300 1.00 85.81 104 ASN A O 1
ATOM 873 N N . ILE A 1 105 ? -1.025 10.439 -7.911 1.00 87.62 105 ILE A N 1
ATOM 874 C CA . ILE A 1 105 ? -1.279 10.491 -6.471 1.00 87.62 105 ILE A CA 1
ATOM 875 C C . ILE A 1 105 ? -0.094 11.182 -5.791 1.00 87.62 105 ILE A C 1
ATOM 877 O O . ILE A 1 105 ? 1.002 10.626 -5.712 1.00 87.62 105 ILE A O 1
ATOM 881 N N . LEU A 1 106 ? -0.320 12.394 -5.282 1.00 90.00 106 LEU A N 1
ATOM 882 C CA . LEU A 1 106 ? 0.649 13.152 -4.485 1.00 90.00 106 LEU A CA 1
ATOM 883 C C . LEU A 1 106 ? 0.402 12.955 -2.988 1.00 90.00 106 LEU A C 1
ATOM 885 O O . LEU A 1 106 ? -0.746 12.871 -2.545 1.00 90.00 106 LEU A O 1
ATOM 889 N N . LEU A 1 107 ? 1.486 12.899 -2.217 1.00 91.31 107 LEU A N 1
ATOM 890 C CA . LEU A 1 107 ? 1.459 12.719 -0.770 1.00 91.31 107 LEU A CA 1
ATOM 891 C C . LEU A 1 107 ? 1.872 14.014 -0.064 1.00 91.31 107 LEU A C 1
ATOM 893 O O . LEU A 1 107 ? 3.053 14.348 0.008 1.00 91.31 107 LEU A O 1
ATOM 897 N N . GLU A 1 108 ? 0.896 14.734 0.487 1.00 90.75 108 GLU A N 1
ATOM 898 C CA . GLU A 1 108 ? 1.128 15.968 1.259 1.00 90.75 108 GLU A CA 1
ATOM 899 C C . GLU A 1 108 ? 2.039 15.732 2.470 1.00 90.75 108 GLU A C 1
ATOM 901 O O . GLU A 1 108 ? 2.898 16.554 2.775 1.00 90.75 108 GLU A O 1
ATOM 906 N N . ASN A 1 109 ? 1.924 14.564 3.107 1.00 90.81 109 ASN A N 1
ATOM 907 C CA . ASN A 1 109 ? 2.780 14.132 4.213 1.00 90.81 109 ASN A CA 1
ATOM 908 C C . ASN A 1 109 ? 4.174 13.635 3.767 1.00 90.81 109 ASN A C 1
ATOM 910 O O . ASN A 1 109 ? 4.891 13.036 4.565 1.00 90.81 109 ASN A O 1
ATOM 914 N N . ASN A 1 110 ? 4.544 13.843 2.501 1.00 93.25 110 ASN A N 1
ATOM 915 C CA . ASN A 1 110 ? 5.848 13.511 1.925 1.00 93.25 110 ASN A CA 1
ATOM 916 C C . ASN A 1 110 ? 6.261 14.572 0.885 1.00 93.25 110 ASN A C 1
ATOM 918 O O . ASN A 1 110 ? 6.546 14.258 -0.272 1.00 93.25 110 ASN A O 1
ATOM 922 N N . ASP A 1 111 ? 6.245 15.847 1.278 1.00 93.50 111 ASP A N 1
ATOM 923 C CA . ASP A 1 111 ? 6.660 16.991 0.448 1.00 93.50 111 ASP A CA 1
ATOM 924 C C . ASP A 1 111 ? 5.932 17.094 -0.908 1.00 93.50 111 ASP A C 1
ATOM 926 O O . ASP A 1 111 ? 6.514 17.533 -1.901 1.00 93.50 111 ASP A O 1
ATOM 930 N N . ASN A 1 112 ? 4.677 16.638 -0.987 1.00 90.88 112 ASN A N 1
ATOM 931 C CA . ASN A 1 112 ? 3.913 16.531 -2.237 1.00 90.88 112 ASN A CA 1
ATOM 932 C C . ASN A 1 112 ? 4.603 15.692 -3.328 1.00 90.88 112 ASN A C 1
ATOM 934 O O . ASN A 1 112 ? 4.322 15.850 -4.517 1.00 90.88 112 ASN A O 1
ATOM 938 N N . LYS A 1 113 ? 5.495 14.771 -2.949 1.00 91.44 113 LYS A N 1
ATOM 939 C CA . LYS A 1 113 ? 6.072 13.793 -3.876 1.00 91.44 113 LYS A CA 1
ATOM 940 C C . LYS A 1 113 ? 5.005 12.782 -4.297 1.00 91.44 113 LYS A C 1
ATOM 942 O O . LYS A 1 113 ? 4.030 12.535 -3.584 1.00 91.44 113 LYS A O 1
ATOM 947 N N . ARG A 1 114 ? 5.203 12.169 -5.467 1.00 88.88 114 ARG A N 1
ATOM 948 C CA . ARG A 1 114 ? 4.341 11.084 -5.962 1.00 88.88 114 ARG A CA 1
ATOM 949 C C . ARG A 1 114 ? 4.380 9.896 -5.002 1.00 88.88 114 ARG A C 1
ATOM 951 O O . ARG A 1 114 ? 5.444 9.581 -4.471 1.00 88.88 114 ARG A O 1
ATOM 958 N N . VAL A 1 115 ? 3.268 9.176 -4.860 1.00 88.00 115 VAL A N 1
ATOM 959 C CA . VAL A 1 115 ? 3.199 7.941 -4.057 1.00 88.00 115 VAL A CA 1
ATOM 960 C C . VAL A 1 115 ? 4.223 6.900 -4.517 1.00 88.00 115 VAL A C 1
ATOM 962 O O . VAL A 1 115 ? 4.803 6.201 -3.691 1.00 88.00 115 VAL A O 1
ATOM 965 N N . THR A 1 116 ? 4.546 6.871 -5.812 1.00 86.69 116 THR A N 1
ATOM 966 C CA . THR A 1 116 ? 5.566 5.985 -6.394 1.00 86.69 116 THR A CA 1
ATOM 967 C C . THR A 1 116 ? 6.990 6.313 -5.923 1.00 86.69 116 THR A C 1
ATOM 969 O O . THR A 1 116 ? 7.867 5.460 -5.984 1.00 86.69 116 THR A O 1
ATOM 972 N N . ALA A 1 117 ? 7.233 7.535 -5.436 1.00 88.12 117 ALA A N 1
ATOM 973 C CA . ALA A 1 117 ? 8.515 7.982 -4.882 1.00 88.12 117 ALA A CA 1
ATOM 974 C C . ALA A 1 117 ? 8.611 7.787 -3.354 1.00 88.12 117 ALA A C 1
ATOM 976 O O . ALA A 1 117 ? 9.514 8.325 -2.708 1.00 88.12 117 ALA A O 1
ATOM 977 N N . SER A 1 118 ? 7.670 7.048 -2.764 1.00 89.75 118 SER A N 1
ATOM 978 C CA . SER A 1 118 ? 7.668 6.722 -1.339 1.00 89.75 118 SER A CA 1
ATOM 979 C C . SER A 1 118 ? 8.882 5.876 -0.949 1.00 89.75 118 SER A C 1
ATOM 981 O O . SER A 1 118 ? 9.294 4.973 -1.681 1.00 89.75 118 SER A O 1
ATOM 983 N N . ARG A 1 119 ? 9.439 6.163 0.231 1.00 89.62 119 ARG A N 1
ATOM 984 C CA . ARG A 1 119 ? 10.461 5.325 0.873 1.00 89.62 119 ARG A CA 1
ATOM 985 C C . ARG A 1 119 ? 9.810 4.171 1.630 1.00 89.62 119 ARG A C 1
ATOM 987 O O . ARG A 1 119 ? 8.589 4.137 1.789 1.00 89.62 119 ARG A O 1
ATOM 994 N N . ASP A 1 120 ? 10.640 3.238 2.083 1.00 86.62 120 ASP A N 1
ATOM 995 C CA . ASP A 1 120 ? 10.179 2.145 2.929 1.00 86.62 120 ASP A CA 1
ATOM 996 C C . ASP A 1 120 ? 9.495 2.681 4.194 1.00 86.62 120 ASP A C 1
ATOM 998 O O . ASP A 1 120 ? 9.924 3.685 4.768 1.00 86.62 120 ASP A O 1
ATOM 1002 N N . THR A 1 121 ? 8.400 2.038 4.588 1.00 88.12 121 THR A N 1
ATOM 1003 C CA . THR A 1 121 ? 7.492 2.403 5.690 1.00 88.12 121 THR A CA 1
ATOM 1004 C C . THR A 1 121 ? 6.804 3.779 5.593 1.00 88.12 121 THR A C 1
ATOM 1006 O O . THR A 1 121 ? 6.241 4.258 6.580 1.00 88.12 121 THR A O 1
ATOM 1009 N N . GLN A 1 122 ? 6.794 4.439 4.427 1.00 90.62 122 GLN A N 1
ATOM 1010 C CA . GLN A 1 122 ? 6.085 5.715 4.233 1.00 90.62 122 GLN A CA 1
ATOM 1011 C C . GLN A 1 122 ? 4.570 5.541 4.409 1.00 90.62 122 GLN A C 1
ATOM 1013 O O . GLN A 1 122 ? 3.947 4.750 3.704 1.00 90.62 122 GLN A O 1
ATOM 1018 N N . GLU A 1 123 ? 3.951 6.340 5.278 1.00 90.81 123 GLU A N 1
ATOM 1019 C CA . GLU A 1 123 ? 2.491 6.384 5.385 1.00 90.81 123 GLU A CA 1
ATOM 1020 C C . GLU A 1 123 ? 1.876 7.015 4.128 1.00 90.81 123 GLU A C 1
ATOM 1022 O O . GLU A 1 123 ? 2.242 8.125 3.726 1.00 90.81 123 GLU A O 1
ATOM 1027 N N . VAL A 1 124 ? 0.910 6.325 3.527 1.00 88.62 124 VAL A N 1
ATOM 1028 C CA . VAL A 1 124 ? 0.169 6.761 2.339 1.00 88.62 124 VAL A CA 1
ATOM 1029 C C . VAL A 1 124 ? -1.181 7.323 2.786 1.00 88.62 124 VAL A C 1
ATOM 1031 O O . VAL A 1 124 ? -2.223 6.664 2.739 1.00 88.62 124 VAL A O 1
ATOM 1034 N N . ALA A 1 125 ? -1.154 8.558 3.288 1.00 84.06 125 ALA A N 1
ATOM 1035 C CA . ALA A 1 125 ? -2.326 9.200 3.871 1.00 84.06 125 ALA A CA 1
ATOM 1036 C C . ALA A 1 125 ? -3.454 9.388 2.837 1.00 84.06 125 ALA A C 1
ATOM 1038 O O . ALA A 1 125 ? -3.234 9.849 1.712 1.00 84.06 125 ALA A O 1
ATOM 1039 N N . ASN A 1 126 ? -4.689 9.067 3.239 1.00 77.31 126 ASN A N 1
ATOM 1040 C CA . ASN A 1 126 ? -5.899 9.187 2.413 1.00 77.31 126 ASN A CA 1
ATOM 1041 C C . ASN A 1 126 ? -5.859 8.388 1.092 1.00 77.31 126 ASN A C 1
ATOM 1043 O O . ASN A 1 126 ? -6.538 8.758 0.133 1.00 77.31 126 ASN A O 1
ATOM 1047 N N . PHE A 1 127 ? -5.100 7.285 1.035 1.00 78.06 127 PHE A N 1
ATOM 1048 C CA . PHE A 1 127 ? -4.898 6.480 -0.178 1.00 78.06 127 PHE A CA 1
ATOM 1049 C C . PHE A 1 127 ? -6.198 6.114 -0.914 1.00 78.06 127 PHE A C 1
ATOM 1051 O O . PHE A 1 127 ? -6.332 6.381 -2.104 1.00 78.06 127 PHE A O 1
ATOM 1058 N N . LEU A 1 128 ? -7.191 5.573 -0.200 1.00 72.94 128 LEU A N 1
ATOM 1059 C CA . LEU A 1 128 ? -8.468 5.153 -0.794 1.00 72.94 128 LEU A CA 1
ATOM 1060 C C . LEU A 1 128 ? -9.276 6.317 -1.376 1.00 72.94 128 LEU A C 1
ATOM 1062 O O . LEU A 1 128 ? -9.920 6.164 -2.410 1.00 72.94 128 LEU A O 1
ATOM 1066 N N . THR A 1 129 ? -9.251 7.476 -0.718 1.00 69.06 129 THR A N 1
ATOM 1067 C CA . THR A 1 129 ? -9.908 8.686 -1.222 1.00 69.06 129 THR A CA 1
ATOM 1068 C C . THR A 1 129 ? -9.224 9.161 -2.499 1.00 69.06 129 THR A C 1
ATOM 1070 O O . THR A 1 129 ? -9.902 9.523 -3.453 1.00 69.06 129 THR A O 1
ATOM 1073 N N . ARG A 1 130 ? -7.888 9.105 -2.546 1.00 66.81 130 ARG A N 1
ATOM 1074 C CA . ARG A 1 130 ? -7.096 9.522 -3.711 1.00 66.81 130 ARG A CA 1
ATOM 1075 C C . ARG A 1 130 ? -7.271 8.575 -4.905 1.00 66.81 130 ARG A C 1
ATOM 1077 O O . ARG A 1 130 ? -7.407 9.058 -6.018 1.00 66.81 130 ARG A O 1
ATOM 1084 N N . LEU A 1 131 ? -7.369 7.266 -4.666 1.00 67.81 131 LEU A N 1
ATOM 1085 C CA . LEU A 1 131 ? -7.662 6.247 -5.687 1.00 67.81 131 LEU A CA 1
ATOM 1086 C C . LEU A 1 131 ? -9.030 6.417 -6.368 1.00 67.81 131 LEU A C 1
ATOM 1088 O O . LEU A 1 131 ? -9.206 5.997 -7.503 1.00 67.81 131 LEU A O 1
ATOM 1092 N N . ARG A 1 132 ? -10.025 6.987 -5.675 1.00 63.72 132 ARG A N 1
ATOM 1093 C CA . ARG A 1 132 ? -11.362 7.240 -6.250 1.00 63.72 132 ARG A CA 1
ATOM 1094 C C . ARG A 1 132 ? -11.423 8.486 -7.133 1.00 63.72 132 ARG A C 1
ATOM 1096 O O . ARG A 1 132 ? -12.417 8.676 -7.825 1.00 63.72 132 ARG A O 1
ATOM 1103 N N . LEU A 1 133 ? -10.416 9.352 -7.044 1.00 54.41 133 LEU A N 1
ATOM 1104 C CA . LEU A 1 133 ? -10.355 10.636 -7.745 1.00 54.41 133 LEU A CA 1
ATOM 1105 C C . LEU A 1 133 ? -9.427 10.596 -8.969 1.00 54.41 133 LEU A C 1
ATOM 1107 O O . LEU A 1 133 ? -9.359 11.584 -9.697 1.00 54.41 133 LEU A O 1
ATOM 1111 N N . SER A 1 134 ? -8.710 9.487 -9.166 1.00 52.38 134 SER A N 1
ATOM 1112 C CA . SER A 1 134 ? -7.812 9.209 -10.293 1.00 52.38 134 SER A CA 1
ATOM 1113 C C . SER A 1 134 ? -8.498 8.373 -11.360 1.00 52.38 134 SER A C 1
ATOM 1115 O O . SER A 1 134 ? -8.324 8.702 -12.551 1.00 52.38 134 SER A O 1
#